Protein AF-A0A1B8Y6E6-F1 (afdb_monomer)

Secondary structure (DSSP, 8-state):
-PPPEEEE---TTSPP---EEEE-SSPEEEEE-BTTB---TTS-EE--TTS-SS-EEEEEETTTTEEEEEE-TT-SS---

Foldseek 3Di:
DDWDWDWDDDDPPDDDDDIATETQPDWAFAFEDDPVDDDDNHHNYDPDPLTHRRAWIWHQDPVVRDIDIGGDPPNPDDDD

Solvent-accessible surface area (backbone atoms only — not comparable to full-atom values): 4929 Å² total; per-residue (Å²): 129,90,73,50,73,47,75,50,73,66,53,97,89,47,83,90,56,79,64,22,57,25,67,28,84,50,76,40,61,30,22,26,47,48,99,92,43,66,63,45,55,63,44,53,33,38,91,44,88,81,47,33,71,69,23,31,38,37,31,55,40,80,90,77,74,41,79,47,75,48,73,37,98,73,42,88,62,86,87,130

Nearest PDB structures (foldseek):
  6ar2-assembly2_B  TM=9.916E-01  e=6.776E-11  Homo sapiens
  6a8w-assembly1_A  TM=7.739E-01  e=2.777E-03  Saccharomyces cerevisiae S288C
  7dco-assembly1_Y  TM=5.474E-01  e=5.272E-01  Saccharomyces cerevisiae S288C
  5z58-assembly1_X  TM=6.740E-01  e=1.601E+00  Homo sapiens
  2jkd-assembly1_A  TM=5.526E-01  e=1.330E+00  Saccharomyces cerevisiae

Structure (mmCIF, N/CA/C/O backbone):
data_AF-A0A1B8Y6E6-F1
#
_entry.id   AF-A0A1B8Y6E6-F1
#
loop_
_atom_site.group_PDB
_atom_site.id
_atom_site.type_symbol
_atom_site.label_atom_id
_atom_site.label_alt_id
_atom_site.label_comp_id
_atom_site.label_asym_id
_atom_site.label_entity_id
_atom_site.label_seq_id
_atom_site.pdbx_PDB_ins_code
_atom_site.Cartn_x
_atom_site.Cartn_y
_atom_site.Cartn_z
_atom_site.occupancy
_atom_site.B_iso_or_equiv
_atom_site.auth_seq_id
_atom_site.auth_comp_id
_atom_site.auth_asym_id
_atom_site.auth_atom_id
_atom_site.pdbx_PDB_model_num
ATOM 1 N N . MET A 1 1 ? -13.061 -1.713 20.053 1.00 61.00 1 MET A N 1
ATOM 2 C CA . MET A 1 1 ? -13.732 -1.058 18.907 1.00 61.00 1 MET A CA 1
ATOM 3 C C . MET A 1 1 ? -13.550 -1.956 17.694 1.00 61.00 1 MET A C 1
ATOM 5 O O . MET A 1 1 ? -12.527 -2.630 17.662 1.00 61.00 1 MET A O 1
ATOM 9 N N . PRO A 1 2 ? -14.513 -2.056 16.762 1.00 73.19 2 PRO A N 1
ATOM 10 C CA . PRO A 1 2 ? -14.296 -2.826 15.540 1.00 73.19 2 PRO A CA 1
ATOM 11 C C . PRO A 1 2 ? -13.118 -2.229 14.756 1.00 73.19 2 PRO A C 1
ATOM 13 O O . PRO A 1 2 ? -13.019 -1.007 14.633 1.00 73.19 2 PRO A O 1
ATOM 16 N N . SER A 1 3 ? -12.221 -3.093 14.283 1.00 84.69 3 SER A N 1
ATOM 17 C CA . SER A 1 3 ? -11.054 -2.703 13.490 1.00 84.69 3 SER A CA 1
ATOM 18 C C . SER A 1 3 ? -11.478 -2.343 12.065 1.00 84.69 3 SER A C 1
ATOM 20 O O . SER A 1 3 ? -12.297 -3.044 11.464 1.00 84.69 3 SER A O 1
ATOM 22 N N . ALA A 1 4 ? -10.940 -1.251 11.522 1.00 94.12 4 ALA A N 1
ATOM 23 C CA . ALA A 1 4 ? -11.156 -0.889 10.125 1.00 94.12 4 ALA A CA 1
ATOM 24 C C . ALA A 1 4 ? -10.279 -1.767 9.218 1.00 94.12 4 ALA A C 1
ATOM 26 O O . ALA A 1 4 ? -9.089 -1.931 9.474 1.00 94.12 4 ALA A O 1
ATOM 27 N N . LEU A 1 5 ? -10.850 -2.311 8.141 1.00 95.81 5 LEU A N 1
ATOM 28 C CA . LEU A 1 5 ? -10.151 -3.192 7.203 1.00 95.81 5 LEU A CA 1
ATOM 29 C C . LEU A 1 5 ? -10.033 -2.532 5.825 1.00 95.81 5 LEU A C 1
ATOM 31 O O . LEU A 1 5 ? -11.041 -2.179 5.215 1.00 95.81 5 LEU A O 1
ATOM 35 N N . ALA A 1 6 ? -8.810 -2.418 5.312 1.00 96.12 6 ALA A N 1
ATOM 36 C CA . ALA A 1 6 ? -8.537 -2.058 3.926 1.00 96.12 6 ALA A CA 1
ATOM 37 C C . ALA A 1 6 ? -8.269 -3.313 3.088 1.00 96.12 6 ALA A C 1
ATOM 39 O O . ALA A 1 6 ? -7.409 -4.128 3.428 1.00 96.12 6 ALA A O 1
ATOM 40 N N . ILE A 1 7 ? -8.981 -3.443 1.966 1.00 96.88 7 ILE A N 1
ATOM 41 C CA . ILE A 1 7 ? -8.792 -4.530 1.003 1.00 96.88 7 ILE A CA 1
ATOM 42 C C . ILE A 1 7 ? -8.134 -3.961 -0.256 1.00 96.88 7 ILE A C 1
ATOM 44 O O . ILE A 1 7 ? -8.732 -3.153 -0.964 1.00 96.88 7 ILE A O 1
ATOM 48 N N . PHE A 1 8 ? -6.905 -4.389 -0.544 1.00 95.88 8 PHE A N 1
ATOM 49 C CA . PHE A 1 8 ? -6.188 -4.012 -1.763 1.00 95.88 8 PHE A CA 1
ATOM 50 C C . PHE A 1 8 ? -6.364 -5.107 -2.809 1.00 95.88 8 PHE A C 1
ATOM 52 O O . PHE A 1 8 ? -5.857 -6.213 -2.627 1.00 95.88 8 PHE A O 1
ATOM 59 N N . THR A 1 9 ? -7.043 -4.789 -3.910 1.00 96.38 9 THR A N 1
ATOM 60 C CA . THR A 1 9 ? -7.295 -5.713 -5.023 1.00 96.38 9 THR A CA 1
ATOM 61 C C . THR A 1 9 ? -6.463 -5.340 -6.246 1.00 96.38 9 THR A C 1
ATOM 63 O O . THR A 1 9 ? -6.330 -4.168 -6.601 1.00 96.38 9 THR A O 1
ATOM 66 N N . CYS A 1 10 ? -5.883 -6.345 -6.901 1.00 94.19 10 CYS A N 1
ATOM 67 C CA . CYS A 1 10 ? -5.128 -6.143 -8.133 1.00 94.19 10 CYS A CA 1
ATOM 68 C C . CYS A 1 10 ? -6.078 -5.820 -9.291 1.00 94.19 10 CYS A C 1
ATOM 70 O O . CYS A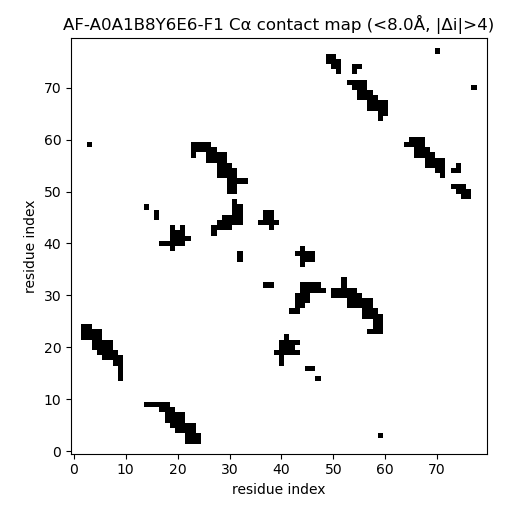 1 10 ? -7.116 -6.461 -9.457 1.00 94.19 10 CYS A O 1
ATOM 72 N N . ARG A 1 11 ? -5.713 -4.835 -10.116 1.00 94.44 11 ARG A N 1
ATOM 73 C CA . ARG A 1 11 ? -6.469 -4.428 -11.307 1.00 94.44 11 ARG A CA 1
ATOM 74 C C . ARG A 1 11 ? -5.812 -4.998 -12.573 1.00 94.44 11 ARG A C 1
ATOM 76 O O . ARG A 1 11 ? -4.612 -5.272 -12.558 1.00 94.44 11 ARG A O 1
ATOM 83 N N . PRO A 1 12 ? -6.544 -5.142 -13.695 1.00 92.81 12 PRO A N 1
ATOM 84 C CA . PRO A 1 12 ? -5.970 -5.659 -14.944 1.00 92.81 12 PRO A CA 1
ATOM 85 C C . PRO A 1 12 ? -4.761 -4.866 -15.472 1.00 92.81 12 PRO A C 1
ATOM 87 O O . PRO A 1 12 ? -3.919 -5.418 -16.168 1.00 92.81 12 PRO A O 1
ATOM 90 N N . ASN A 1 13 ? -4.668 -3.577 -15.139 1.00 90.19 13 ASN A N 1
ATOM 91 C CA . ASN A 1 13 ? -3.605 -2.663 -15.560 1.00 90.19 13 ASN A CA 1
ATOM 92 C C . ASN A 1 13 ? -2.532 -2.407 -14.483 1.00 90.19 13 ASN A C 1
ATOM 94 O O . ASN A 1 13 ? -1.661 -1.563 -14.692 1.00 90.19 13 ASN A O 1
ATOM 98 N N . SER A 1 14 ? -2.579 -3.087 -13.333 1.00 90.25 14 SER A N 1
ATOM 99 C CA . SER A 1 14 ? -1.569 -2.935 -12.278 1.00 90.25 14 SER A CA 1
ATOM 100 C C . SER A 1 14 ? -0.454 -3.974 -12.389 1.00 90.25 14 SER A C 1
ATOM 102 O O . SER A 1 14 ? -0.638 -5.050 -12.958 1.00 90.25 14 SER A O 1
ATOM 104 N N . HIS A 1 15 ? 0.701 -3.691 -11.779 1.00 90.56 15 HIS A N 1
ATOM 105 C CA . HIS A 1 15 ? 1.710 -4.726 -11.554 1.00 90.56 15 HIS A CA 1
ATOM 106 C C . HIS A 1 15 ? 1.107 -5.852 -10.690 1.00 90.56 15 HIS A C 1
ATOM 108 O O . HIS A 1 15 ? 0.496 -5.522 -9.675 1.00 90.56 15 HIS A O 1
ATOM 114 N N . PRO A 1 16 ? 1.251 -7.143 -11.048 1.00 94.38 16 PRO A N 1
ATOM 115 C CA . PRO A 1 16 ? 0.561 -8.223 -10.347 1.00 94.38 16 PRO A CA 1
ATOM 116 C C . PRO A 1 16 ? 0.874 -8.279 -8.848 1.00 94.38 16 PRO A C 1
ATOM 118 O O . PRO A 1 16 ? 2.036 -8.259 -8.439 1.00 94.38 16 PRO A O 1
ATOM 121 N N . PHE A 1 17 ? -0.164 -8.411 -8.022 1.00 95.25 17 PHE A N 1
ATOM 122 C CA . PHE A 1 17 ? -0.036 -8.723 -6.601 1.00 95.25 17 PHE A CA 1
ATOM 123 C C . PHE A 1 17 ? -1.254 -9.518 -6.112 1.00 95.25 17 PHE A C 1
ATOM 125 O O . PHE A 1 17 ? -2.343 -9.418 -6.669 1.00 95.25 17 PHE A O 1
ATOM 132 N N . GLN A 1 18 ? -1.071 -10.329 -5.069 1.00 95.12 18 GLN A N 1
ATOM 133 C CA . GLN A 1 18 ? -2.183 -11.016 -4.405 1.00 95.12 18 GLN A CA 1
ATOM 134 C C . GLN A 1 18 ? -2.993 -10.038 -3.557 1.00 95.12 18 GLN A C 1
ATOM 136 O O . GLN A 1 18 ? -2.400 -9.150 -2.945 1.00 95.12 18 GLN A O 1
ATOM 141 N N . GLU A 1 19 ? -4.308 -10.238 -3.482 1.00 96.56 19 GLU A N 1
ATOM 142 C CA . GLU A 1 19 ? -5.199 -9.441 -2.636 1.00 96.56 19 GLU A CA 1
ATOM 143 C C . GLU A 1 19 ? -4.691 -9.360 -1.187 1.00 96.56 19 GLU A C 1
AT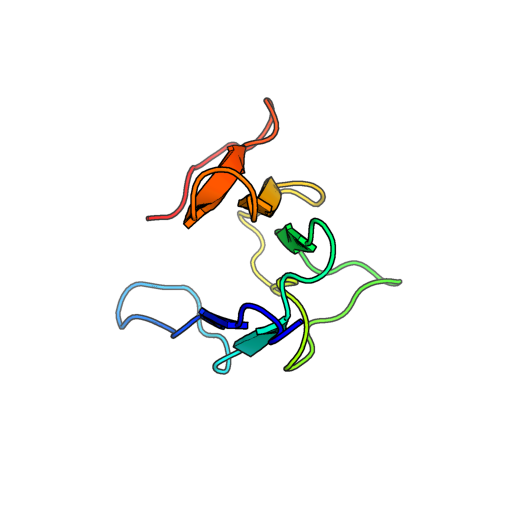OM 145 O O . GLU A 1 19 ? -4.179 -10.339 -0.635 1.00 96.56 19 GLU A O 1
ATOM 150 N N . ARG A 1 20 ? -4.801 -8.173 -0.579 1.00 96.44 20 ARG A N 1
ATOM 151 C CA . ARG A 1 20 ? -4.315 -7.902 0.782 1.00 96.44 20 ARG A CA 1
ATOM 152 C C . ARG A 1 20 ? -5.443 -7.415 1.670 1.00 96.44 20 ARG A C 1
ATOM 154 O O . ARG A 1 20 ? -6.201 -6.543 1.260 1.00 96.44 20 ARG A O 1
ATOM 161 N N . HIS A 1 21 ? -5.501 -7.942 2.886 1.00 96.88 21 HIS A N 1
ATOM 162 C CA . HIS A 1 21 ? -6.460 -7.603 3.936 1.00 96.88 21 HIS A CA 1
ATOM 163 C C . HIS A 1 21 ? -5.693 -6.960 5.084 1.00 96.88 21 HIS A C 1
ATOM 165 O O . HIS A 1 21 ? -5.050 -7.643 5.875 1.00 96.88 21 HIS A O 1
ATOM 171 N N . VAL A 1 22 ? -5.712 -5.635 5.139 1.00 96.81 22 VAL A N 1
ATOM 172 C CA . VAL A 1 22 ? -4.846 -4.846 6.013 1.00 96.81 22 VAL A CA 1
ATOM 173 C C . VAL A 1 22 ? -5.697 -4.121 7.045 1.00 96.81 22 VAL A C 1
ATOM 175 O O . VAL A 1 22 ? -6.476 -3.235 6.697 1.00 96.81 22 VAL A O 1
ATOM 178 N N . TYR A 1 23 ? -5.543 -4.490 8.313 1.00 96.06 23 TYR A N 1
ATOM 179 C CA . TYR A 1 23 ? -6.186 -3.780 9.416 1.00 96.06 23 TYR A CA 1
ATOM 180 C C . TYR A 1 23 ? -5.538 -2.406 9.620 1.00 96.06 23 TYR A C 1
ATOM 182 O O . TYR A 1 23 ? -4.315 -2.274 9.572 1.00 96.06 23 TYR A O 1
ATOM 190 N N . LEU A 1 24 ? -6.368 -1.387 9.829 1.00 95.81 24 LEU A N 1
ATOM 191 C CA . LEU A 1 24 ? -5.983 0.018 9.981 1.00 95.81 24 LEU A CA 1
ATOM 192 C C . LEU A 1 24 ? -6.133 0.495 11.433 1.00 95.81 24 LEU A C 1
ATOM 194 O O . LEU A 1 24 ? -6.545 1.630 11.668 1.00 95.81 24 LEU A O 1
ATOM 198 N N . ASP A 1 25 ? -5.811 -0.371 12.397 1.00 92.69 25 ASP A N 1
ATOM 199 C CA . ASP A 1 25 ? -5.778 -0.013 13.826 1.00 92.69 25 ASP A CA 1
ATOM 200 C C . ASP A 1 25 ? -4.693 1.033 14.124 1.00 92.69 25 ASP A C 1
ATOM 202 O O . ASP A 1 25 ? -4.844 1.882 15.000 1.00 92.69 25 ASP A O 1
ATOM 206 N N . GLU A 1 26 ? -3.610 0.988 13.348 1.00 93.31 26 GLU A N 1
ATOM 207 C CA . GLU A 1 26 ? -2.524 1.959 13.344 1.00 93.31 26 GLU A CA 1
ATOM 208 C C . GLU A 1 26 ? -2.229 2.400 11.902 1.00 93.31 26 GLU A C 1
ATOM 210 O O . GLU A 1 26 ? -2.590 1.698 10.950 1.00 93.31 26 GLU A O 1
ATOM 215 N N . PRO A 1 27 ? -1.556 3.548 11.695 1.00 95.38 27 PRO A N 1
ATOM 216 C CA . PRO A 1 27 ? -1.140 3.959 10.363 1.00 95.38 27 PRO A CA 1
ATOM 217 C C . PRO A 1 27 ? -0.261 2.913 9.675 1.00 95.38 27 PRO A C 1
ATOM 219 O O . PRO A 1 27 ? 0.835 2.585 10.129 1.00 95.38 27 PRO A O 1
ATOM 222 N N .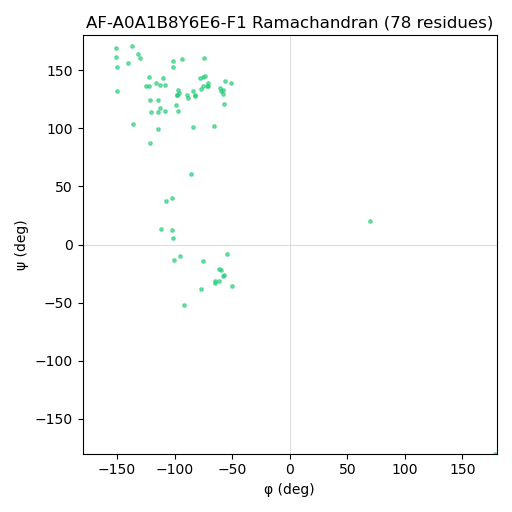 VAL A 1 28 ? -0.720 2.427 8.523 1.00 96.12 28 VAL A N 1
ATOM 223 C CA . VAL A 1 28 ? -0.017 1.422 7.733 1.00 96.12 28 VAL A CA 1
ATOM 224 C C . VAL A 1 28 ? 0.784 2.083 6.629 1.00 96.12 28 VAL A C 1
ATOM 226 O O . VAL A 1 28 ? 0.306 2.919 5.863 1.00 96.12 28 VAL A O 1
ATOM 229 N N . LYS A 1 29 ? 2.038 1.662 6.509 1.00 95.00 29 LYS A N 1
ATOM 230 C CA . LYS A 1 29 ? 2.931 2.113 5.453 1.00 95.00 29 LYS A CA 1
ATOM 231 C C . LYS A 1 29 ? 2.697 1.341 4.157 1.00 95.00 29 LYS A C 1
ATOM 233 O O . LYS A 1 29 ? 2.786 0.114 4.128 1.00 95.00 29 LYS A O 1
ATOM 238 N N . ILE A 1 30 ? 2.523 2.091 3.074 1.00 95.38 30 ILE A N 1
ATOM 239 C CA . ILE A 1 30 ? 2.528 1.599 1.701 1.00 95.38 30 ILE A CA 1
ATOM 240 C C . ILE A 1 30 ? 3.928 1.798 1.116 1.00 95.38 30 ILE A C 1
ATOM 242 O O . ILE A 1 30 ? 4.509 2.888 1.205 1.00 95.38 30 ILE A O 1
ATOM 246 N N . GLY A 1 31 ? 4.503 0.761 0.507 1.00 94.38 31 GLY A N 1
ATOM 247 C CA . GLY A 1 31 ? 5.813 0.902 -0.126 1.00 94.38 31 GLY A CA 1
ATOM 248 C C . GLY A 1 31 ? 6.379 -0.360 -0.757 1.00 94.38 31 GLY A C 1
ATOM 249 O O . GLY A 1 31 ? 5.774 -1.431 -0.744 1.00 94.38 31 GLY A O 1
ATOM 250 N N . ARG A 1 32 ? 7.577 -0.213 -1.327 1.00 94.81 32 ARG A N 1
ATOM 251 C CA . ARG A 1 32 ? 8.300 -1.306 -1.981 1.00 94.81 32 ARG A CA 1
ATOM 252 C C . ARG A 1 32 ? 8.923 -2.281 -0.982 1.00 94.81 32 ARG A C 1
ATOM 254 O O . ARG A 1 32 ? 9.476 -1.858 0.036 1.00 94.81 32 ARG A O 1
ATOM 261 N N . SER A 1 33 ? 8.933 -3.567 -1.333 1.00 94.50 33 SER A N 1
ATOM 262 C CA . SER A 1 33 ? 9.653 -4.598 -0.586 1.00 94.50 33 SER A CA 1
ATOM 263 C C . SER A 1 33 ? 11.144 -4.276 -0.428 1.00 94.50 33 SER A C 1
ATOM 265 O O . SER A 1 33 ? 11.814 -3.773 -1.333 1.00 94.50 33 SER A O 1
ATOM 267 N N . VAL A 1 34 ? 11.663 -4.582 0.761 1.00 91.38 34 VAL A N 1
ATOM 268 C CA . VAL A 1 34 ? 13.083 -4.528 1.128 1.00 91.38 34 VAL A CA 1
ATOM 269 C C . VAL A 1 34 ? 13.444 -5.777 1.935 1.00 91.38 34 VAL A C 1
ATOM 271 O O . VAL A 1 34 ? 12.560 -6.516 2.359 1.00 91.38 34 VAL A O 1
ATOM 274 N N . ALA A 1 35 ? 14.733 -6.013 2.202 1.00 87.75 35 ALA A N 1
ATOM 275 C CA . ALA A 1 35 ? 15.198 -7.218 2.903 1.00 87.75 35 ALA A CA 1
ATOM 276 C C . ALA A 1 35 ? 14.451 -7.511 4.222 1.00 87.75 35 ALA A C 1
ATOM 278 O O . ALA A 1 35 ? 14.191 -8.668 4.527 1.00 87.75 35 ALA A O 1
ATOM 279 N N . ARG A 1 36 ? 14.066 -6.464 4.966 1.00 87.50 36 ARG A N 1
ATOM 280 C CA . ARG A 1 36 ? 13.367 -6.570 6.260 1.00 87.50 36 ARG A CA 1
ATOM 281 C C . ARG A 1 36 ? 11.838 -6.476 6.175 1.00 87.50 36 ARG A C 1
ATOM 283 O O . ARG A 1 36 ? 11.174 -6.717 7.173 1.00 87.50 36 ARG A O 1
ATOM 290 N N . CYS A 1 37 ? 11.276 -6.121 5.018 1.00 87.69 37 CYS A N 1
ATOM 291 C CA . CYS A 1 37 ? 9.831 -5.969 4.830 1.00 87.69 37 CYS A CA 1
ATOM 292 C C . CYS A 1 37 ? 9.422 -6.609 3.501 1.00 87.69 37 CYS A C 1
ATOM 294 O O . CYS A 1 37 ? 9.668 -6.063 2.418 1.00 87.69 37 CYS A O 1
ATOM 296 N N . ARG A 1 38 ? 8.824 -7.797 3.592 1.00 94.75 38 ARG A N 1
ATOM 297 C CA . ARG A 1 38 ? 8.338 -8.577 2.449 1.00 94.75 38 ARG A CA 1
ATOM 298 C C . ARG A 1 38 ? 6.819 -8.428 2.295 1.00 94.75 38 ARG A C 1
ATOM 300 O O . ARG A 1 38 ? 6.147 -8.167 3.294 1.00 94.75 38 ARG A O 1
ATOM 307 N N . PRO A 1 39 ? 6.274 -8.580 1.075 1.00 95.75 39 PRO A N 1
ATOM 308 C CA . PRO A 1 39 ? 4.831 -8.603 0.867 1.00 95.75 39 PRO A CA 1
ATOM 309 C C . PRO A 1 39 ? 4.181 -9.720 1.686 1.00 95.75 39 PRO A C 1
ATOM 311 O O . PRO A 1 39 ? 4.620 -10.866 1.617 1.00 95.75 39 PRO A O 1
ATOM 314 N N . ALA A 1 40 ? 3.133 -9.397 2.436 1.00 95.25 40 ALA A N 1
ATOM 315 C CA . ALA A 1 40 ? 2.356 -10.352 3.226 1.00 95.25 40 ALA A CA 1
ATOM 316 C C . ALA A 1 40 ? 0.869 -10.003 3.140 1.00 95.25 40 ALA A C 1
ATOM 318 O O . ALA A 1 40 ? 0.524 -8.879 2.797 1.00 95.25 40 ALA A O 1
ATOM 319 N N . GLN A 1 41 ? -0.028 -10.966 3.368 1.00 94.56 41 GLN A N 1
ATOM 320 C CA . GLN A 1 41 ? -1.477 -10.767 3.184 1.00 94.56 41 GLN A CA 1
ATOM 321 C C . GLN A 1 41 ? -2.034 -9.620 4.043 1.00 94.56 41 GLN A C 1
ATOM 323 O O . GLN A 1 41 ? -2.995 -8.976 3.644 1.00 94.56 41 GLN A O 1
ATOM 328 N N . ASN A 1 42 ? -1.387 -9.337 5.172 1.00 95.25 42 ASN A N 1
ATOM 329 C CA . ASN A 1 42 ? -1.784 -8.346 6.164 1.00 95.25 42 ASN A CA 1
ATOM 330 C C . ASN A 1 42 ? -0.990 -7.031 6.111 1.00 95.25 42 ASN A C 1
ATOM 332 O O . ASN A 1 42 ? -1.062 -6.243 7.050 1.00 95.25 42 ASN A O 1
ATOM 336 N N . ASN A 1 43 ? -0.208 -6.783 5.055 1.00 95.56 43 ASN A N 1
ATOM 337 C CA . ASN A 1 43 ? 0.531 -5.532 4.908 1.00 95.56 43 ASN A CA 1
ATOM 338 C C . ASN A 1 43 ? 0.357 -4.909 3.520 1.00 95.56 43 ASN A C 1
ATOM 340 O O . ASN A 1 43 ? -0.061 -5.560 2.565 1.00 95.56 43 ASN A O 1
ATOM 344 N N . ALA A 1 44 ? 0.721 -3.631 3.414 1.00 96.44 44 ALA A N 1
ATOM 345 C CA . ALA A 1 44 ? 0.716 -2.888 2.158 1.00 96.44 44 ALA A CA 1
ATOM 346 C C . ALA A 1 44 ? 2.134 -2.752 1.563 1.00 96.44 44 ALA A C 1
ATOM 348 O O . ALA A 1 44 ? 2.537 -1.696 1.069 1.00 96.44 44 ALA A O 1
ATOM 349 N N . THR A 1 45 ? 2.932 -3.823 1.645 1.00 96.06 45 THR A N 1
ATOM 350 C CA . THR A 1 45 ? 4.251 -3.891 1.002 1.00 96.06 45 THR A CA 1
ATOM 351 C C . THR A 1 45 ? 4.152 -4.633 -0.327 1.00 96.06 45 THR A C 1
ATOM 353 O O . THR A 1 45 ? 3.672 -5.761 -0.376 1.00 96.06 45 THR A O 1
ATOM 356 N N . PHE A 1 46 ? 4.664 -4.036 -1.402 1.00 95.31 46 PHE A N 1
ATOM 357 C CA . PHE A 1 46 ? 4.552 -4.575 -2.761 1.00 95.31 46 PHE A CA 1
ATOM 358 C C . PHE A 1 46 ? 5.929 -4.788 -3.396 1.00 95.31 46 PHE A C 1
ATOM 360 O O . PHE A 1 46 ? 6.845 -3.987 -3.200 1.00 95.31 46 PHE A O 1
ATOM 367 N N . ASP A 1 47 ? 6.089 -5.838 -4.201 1.00 94.06 47 ASP A N 1
ATOM 368 C CA . ASP A 1 47 ? 7.307 -6.051 -4.995 1.00 94.06 47 ASP A CA 1
ATOM 369 C C . ASP A 1 47 ? 7.229 -5.305 -6.336 1.00 9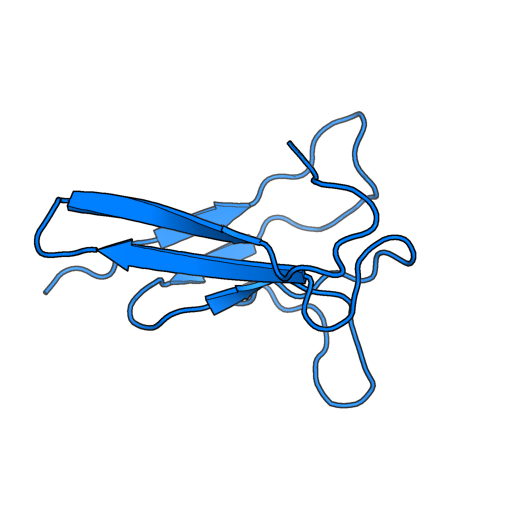4.06 47 ASP A C 1
ATOM 371 O O . ASP A 1 47 ? 7.217 -5.889 -7.410 1.00 94.06 47 ASP A O 1
ATOM 375 N N . CYS A 1 48 ? 7.093 -3.979 -6.272 1.00 91.81 48 CYS A N 1
ATOM 376 C CA . CYS A 1 48 ? 6.899 -3.131 -7.444 1.00 91.81 48 CYS A CA 1
ATOM 377 C C . CYS A 1 48 ? 8.029 -2.098 -7.542 1.00 91.81 48 CYS A C 1
ATOM 379 O O . CYS A 1 48 ? 8.167 -1.227 -6.679 1.00 91.81 48 CYS A O 1
ATOM 381 N N . LYS A 1 49 ? 8.870 -2.188 -8.584 1.00 89.88 49 LYS A N 1
ATOM 382 C CA . LYS A 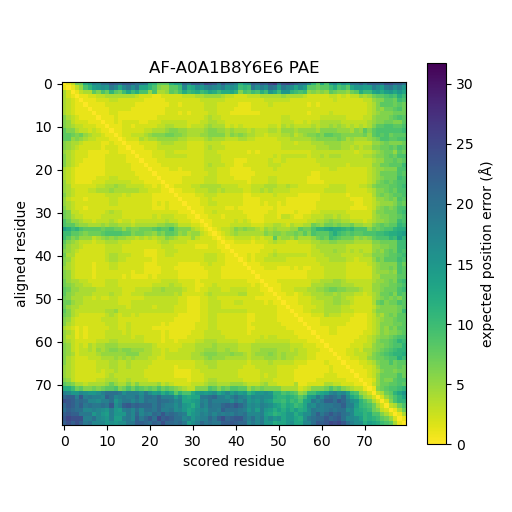1 49 ? 10.111 -1.390 -8.697 1.00 89.88 49 LYS A CA 1
ATOM 383 C C . LYS A 1 49 ? 9.883 0.122 -8.744 1.00 89.88 49 LYS A C 1
ATOM 385 O O . LYS A 1 49 ? 10.728 0.856 -8.234 1.00 89.88 49 LYS A O 1
ATOM 390 N N . VAL A 1 50 ? 8.760 0.554 -9.312 1.00 89.88 50 VAL A N 1
ATOM 391 C CA . VAL A 1 50 ? 8.368 1.966 -9.458 1.00 89.88 50 VAL A CA 1
ATOM 392 C C . VAL A 1 50 ? 7.882 2.600 -8.149 1.00 89.88 50 VAL A C 1
ATOM 394 O O . VAL A 1 50 ? 7.828 3.822 -8.050 1.00 89.88 50 VAL A O 1
ATOM 397 N N . LEU A 1 51 ? 7.587 1.799 -7.117 1.00 89.62 51 LEU A N 1
ATOM 398 C CA . LEU A 1 51 ? 7.286 2.320 -5.788 1.00 89.62 51 LEU A CA 1
ATOM 399 C C . LEU A 1 51 ? 8.562 2.735 -5.054 1.00 89.62 51 LEU A C 1
ATOM 401 O O . LEU A 1 51 ? 9.600 2.061 -5.084 1.00 89.62 51 LEU A O 1
ATOM 405 N N . SER A 1 52 ? 8.453 3.824 -4.299 1.00 91.25 52 SER A N 1
ATOM 406 C CA . SER A 1 52 ? 9.454 4.188 -3.304 1.00 91.25 52 SER A CA 1
ATOM 407 C C . SER A 1 52 ? 9.346 3.277 -2.070 1.00 91.25 52 SER A C 1
ATOM 409 O O . SER A 1 52 ? 8.334 2.623 -1.809 1.00 91.25 52 SER A O 1
ATOM 411 N N . ARG A 1 53 ? 10.421 3.215 -1.274 1.00 91.19 53 ARG A N 1
ATOM 412 C CA . ARG A 1 53 ? 10.447 2.423 -0.027 1.00 91.19 53 ARG A CA 1
ATOM 413 C C . ARG A 1 53 ? 9.459 2.947 1.020 1.00 91.19 53 ARG A C 1
ATOM 415 O O . ARG A 1 53 ? 8.928 2.153 1.786 1.00 91.19 53 ARG A O 1
ATOM 422 N N . ASN A 1 54 ? 9.246 4.262 1.048 1.00 90.75 54 ASN A N 1
ATOM 423 C CA . ASN A 1 54 ? 8.264 4.970 1.870 1.00 90.75 54 ASN A CA 1
ATOM 424 C C . ASN A 1 54 ? 7.360 5.727 0.898 1.00 90.75 54 ASN A C 1
ATOM 426 O O . ASN A 1 54 ? 7.705 6.837 0.501 1.00 90.75 54 ASN A O 1
ATOM 430 N N . HIS A 1 55 ? 6.302 5.082 0.414 1.00 92.25 55 HIS A N 1
ATOM 431 C CA . HIS A 1 55 ? 5.501 5.627 -0.677 1.00 92.25 55 HIS A CA 1
ATOM 432 C C . HIS A 1 55 ? 4.340 6.460 -0.168 1.00 92.25 55 HIS A C 1
ATOM 434 O O . HIS A 1 55 ? 4.199 7.624 -0.536 1.00 92.25 55 HIS A O 1
ATOM 440 N N . ALA A 1 56 ? 3.566 5.874 0.736 1.00 94.56 56 ALA A N 1
ATOM 441 C CA . ALA A 1 56 ? 2.476 6.548 1.405 1.00 94.56 56 ALA A CA 1
ATOM 442 C C . ALA A 1 56 ? 2.247 5.951 2.797 1.00 94.56 56 ALA A C 1
ATOM 444 O O . ALA A 1 56 ? 2.792 4.899 3.146 1.00 94.56 56 ALA A O 1
ATOM 445 N N . LEU A 1 57 ? 1.425 6.634 3.579 1.00 95.19 57 LEU A N 1
ATOM 446 C CA . LEU A 1 57 ? 0.798 6.131 4.793 1.00 95.19 57 LEU A CA 1
ATOM 447 C C . LEU A 1 57 ? -0.711 6.115 4.577 1.00 95.19 57 LEU A C 1
ATOM 449 O O . LEU A 1 57 ? -1.253 7.057 4.004 1.00 95.19 57 LEU A O 1
ATOM 453 N N . VAL A 1 58 ? -1.378 5.065 5.040 1.00 95.69 58 VAL A N 1
ATOM 454 C CA . VAL A 1 58 ? -2.836 4.951 5.052 1.00 95.69 58 VAL A CA 1
ATOM 455 C C . VAL A 1 58 ? -3.307 4.664 6.468 1.00 95.69 58 VAL A C 1
ATOM 457 O O . VAL A 1 58 ? -2.706 3.855 7.170 1.00 95.69 58 VAL A O 1
ATOM 460 N N . TRP A 1 59 ? -4.364 5.334 6.909 1.00 95.94 59 TRP A N 1
ATOM 461 C CA . TRP A 1 59 ? -4.980 5.073 8.208 1.00 95.94 59 TRP A CA 1
ATOM 462 C C . TRP A 1 59 ? -6.468 5.395 8.178 1.00 95.94 59 TRP A C 1
ATOM 464 O O . TRP A 1 59 ? -6.945 6.130 7.310 1.00 95.94 59 TRP A O 1
ATOM 474 N N . PHE A 1 60 ? -7.197 4.843 9.141 1.00 96.06 60 PHE A N 1
ATOM 475 C CA . PHE A 1 60 ? -8.586 5.192 9.380 1.00 96.06 60 PHE A CA 1
ATOM 476 C C . PHE A 1 60 ? -8.665 6.189 10.537 1.00 96.06 60 PHE A C 1
ATOM 478 O O . PHE A 1 60 ? -8.221 5.914 11.650 1.00 96.06 60 PHE A O 1
ATOM 485 N N . ASP A 1 61 ? -9.205 7.375 10.280 1.00 94.94 61 ASP A N 1
ATOM 486 C CA . ASP A 1 61 ? -9.470 8.351 11.327 1.00 94.94 61 ASP A CA 1
ATOM 487 C C . ASP A 1 61 ? -10.821 8.047 11.982 1.00 94.94 61 ASP A C 1
ATOM 489 O O . ASP A 1 61 ? -11.882 8.403 11.468 1.00 94.94 61 ASP A O 1
ATOM 493 N N . HIS A 1 62 ? -10.773 7.417 13.155 1.00 90.56 62 HIS A N 1
ATOM 494 C CA . HIS A 1 62 ? -11.957 7.065 13.937 1.00 90.56 62 HIS A CA 1
ATOM 495 C C . HIS A 1 62 ? -12.798 8.271 14.381 1.00 90.56 62 HIS A C 1
ATOM 497 O O . HIS A 1 62 ? -13.978 8.096 14.675 1.00 90.56 62 HIS A O 1
ATOM 503 N N . LYS A 1 63 ? -12.233 9.487 14.435 1.00 92.12 63 LYS A N 1
ATOM 504 C CA . LYS A 1 63 ? -12.992 10.690 14.812 1.00 92.12 63 LYS A CA 1
ATOM 505 C C . LYS A 1 63 ? -13.867 11.175 13.665 1.00 92.12 63 LYS A C 1
ATOM 507 O O . LYS A 1 63 ? -14.978 11.640 13.897 1.00 92.12 63 LYS A O 1
ATOM 512 N N . THR A 1 64 ? -13.356 11.091 12.438 1.00 94.31 64 THR A N 1
ATOM 513 C CA . THR A 1 64 ? -14.052 11.584 11.240 1.00 94.31 64 THR A CA 1
ATOM 514 C C . THR A 1 64 ? -14.735 10.478 10.437 1.00 94.31 64 THR A C 1
ATOM 516 O O . THR A 1 64 ? -15.546 10.785 9.566 1.00 94.31 64 THR A O 1
ATOM 519 N N . GLY A 1 65 ? -14.427 9.208 10.716 1.00 92.56 65 GLY A N 1
ATOM 520 C CA . GLY A 1 65 ? -14.914 8.051 9.966 1.00 92.56 65 GLY A CA 1
ATOM 521 C C . GLY A 1 65 ? -14.322 7.944 8.557 1.00 92.56 65 GLY A C 1
ATOM 522 O O . GLY A 1 65 ? -14.924 7.316 7.688 1.00 92.56 65 GLY A O 1
ATOM 523 N N . LYS A 1 66 ? -13.180 8.595 8.298 1.00 94.50 66 LYS A N 1
ATOM 524 C CA . LYS A 1 66 ? -12.574 8.697 6.963 1.00 94.50 66 LYS A CA 1
ATOM 525 C C . LYS A 1 66 ? -11.290 7.885 6.871 1.00 94.50 66 LYS A C 1
ATOM 527 O O . LYS A 1 66 ? -10.486 7.866 7.797 1.00 94.50 66 LYS A O 1
ATOM 532 N N . VAL A 1 67 ? -11.065 7.276 5.710 1.00 94.56 67 VAL A N 1
ATOM 533 C CA . VAL A 1 67 ? -9.749 6.742 5.340 1.00 94.56 67 VAL A CA 1
ATOM 534 C C . VAL A 1 67 ? -8.911 7.888 4.791 1.00 94.56 67 VAL A C 1
ATOM 536 O O . VAL A 1 67 ? -9.349 8.601 3.887 1.00 94.56 67 VAL A O 1
ATOM 539 N N . ILE A 1 68 ? -7.711 8.064 5.332 1.00 95.50 68 ILE A N 1
ATOM 540 C CA . ILE A 1 68 ? -6.764 9.088 4.901 1.00 95.50 68 ILE A CA 1
ATOM 541 C C . ILE A 1 68 ? -5.557 8.403 4.270 1.00 95.50 68 ILE A C 1
ATOM 543 O O . ILE A 1 68 ? -5.057 7.406 4.790 1.00 95.50 68 ILE A O 1
ATOM 547 N N . ILE A 1 69 ? -5.086 8.954 3.151 1.00 94.94 69 ILE A N 1
ATOM 548 C CA . ILE A 1 69 ? -3.847 8.544 2.492 1.00 94.94 69 ILE A CA 1
ATOM 549 C C . ILE A 1 69 ? -2.935 9.765 2.411 1.00 94.94 69 ILE A C 1
ATOM 551 O O . ILE A 1 69 ? -3.315 10.798 1.863 1.00 94.94 69 ILE A O 1
ATOM 555 N N . PHE A 1 70 ? -1.726 9.636 2.947 1.00 93.31 70 PHE A N 1
ATOM 556 C CA . PHE A 1 70 ? -0.687 10.655 2.891 1.00 93.31 70 PHE A CA 1
ATOM 557 C C . PHE A 1 70 ? 0.473 10.169 2.029 1.00 93.31 70 PHE A C 1
ATOM 559 O O . PHE A 1 70 ? 1.128 9.179 2.357 1.00 93.31 70 PHE A O 1
ATOM 566 N N . TRP A 1 71 ? 0.741 10.872 0.933 1.00 87.44 71 TRP A N 1
ATOM 567 C CA . TRP A 1 71 ? 1.834 10.561 0.017 1.00 87.44 71 TRP A CA 1
ATOM 568 C C . TRP A 1 71 ? 3.135 11.176 0.522 1.00 87.44 71 TRP A C 1
ATOM 570 O O . TRP A 1 71 ? 3.182 12.357 0.855 1.00 87.44 71 TRP A O 1
ATOM 580 N N . ALA A 1 72 ? 4.210 10.391 0.558 1.00 84.56 72 ALA A N 1
ATOM 581 C CA . ALA A 1 72 ? 5.520 10.944 0.869 1.00 84.56 72 ALA A CA 1
ATOM 582 C C . ALA A 1 72 ? 6.009 11.804 -0.310 1.00 84.56 72 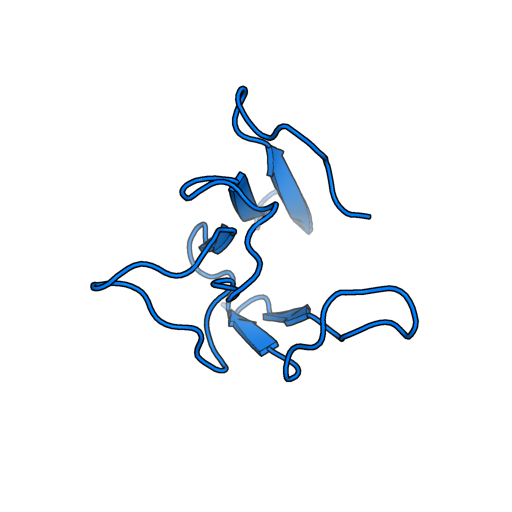ALA A C 1
ATOM 584 O O . ALA A 1 72 ? 5.911 11.380 -1.460 1.00 84.56 72 ALA A O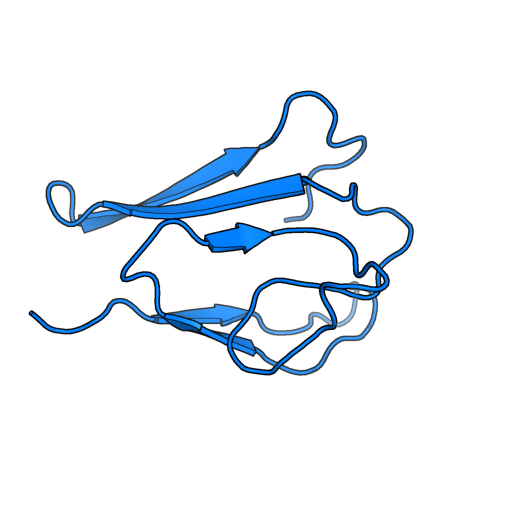 1
ATOM 585 N N . GLU A 1 73 ? 6.619 12.959 -0.026 1.00 63.19 73 GLU A N 1
ATOM 586 C CA . GLU A 1 73 ? 7.067 13.987 -0.994 1.00 63.19 73 GLU A CA 1
ATOM 587 C C . GLU A 1 73 ? 7.996 13.487 -2.126 1.00 63.19 73 GLU A C 1
ATOM 589 O O . GLU A 1 73 ? 8.299 14.220 -3.060 1.00 63.19 73 GLU A O 1
ATOM 594 N N . ARG A 1 74 ? 8.466 12.233 -2.068 1.00 60.50 74 ARG A N 1
ATOM 595 C CA . ARG A 1 74 ? 9.322 11.594 -3.085 1.00 60.50 74 ARG A CA 1
ATOM 596 C C . ARG A 1 74 ? 8.649 10.455 -3.854 1.00 60.50 74 ARG A C 1
ATOM 598 O O . ARG A 1 74 ? 9.347 9.659 -4.488 1.00 60.50 74 ARG A O 1
ATOM 605 N N . ALA A 1 75 ? 7.330 10.301 -3.776 1.00 57.50 75 ALA A N 1
ATOM 606 C CA . ALA A 1 75 ? 6.622 9.369 -4.643 1.00 57.50 75 ALA A CA 1
ATOM 607 C C . ALA A 1 75 ? 6.746 9.868 -6.092 1.00 57.50 75 ALA A C 1
ATOM 609 O O . ALA A 1 75 ? 6.078 10.815 -6.482 1.00 57.50 75 ALA A O 1
ATOM 610 N N . GLN A 1 76 ? 7.631 9.254 -6.887 1.00 53.00 76 GLN A N 1
ATOM 611 C CA . GLN A 1 76 ? 7.825 9.636 -8.293 1.00 53.00 76 GLN A CA 1
ATOM 612 C C . GLN A 1 76 ? 6.536 9.496 -9.123 1.00 53.00 76 GLN A C 1
ATOM 614 O O . GLN A 1 76 ? 6.418 10.137 -10.160 1.00 53.00 76 GLN A O 1
ATOM 619 N N . TYR A 1 77 ? 5.586 8.674 -8.660 1.00 54.59 77 TYR A N 1
ATOM 620 C CA . TYR A 1 77 ? 4.302 8.404 -9.300 1.00 54.59 77 TYR A CA 1
ATOM 621 C C . TYR A 1 77 ? 3.261 8.072 -8.229 1.00 54.59 77 TYR A C 1
ATOM 623 O O . TYR A 1 77 ? 3.534 7.256 -7.355 1.00 54.59 77 TYR A O 1
ATOM 631 N N . THR A 1 78 ? 2.082 8.680 -8.285 1.00 54.59 78 THR A N 1
ATOM 632 C CA . THR A 1 78 ? 0.930 8.331 -7.440 1.00 54.59 78 THR A CA 1
ATOM 633 C C . THR A 1 78 ? 0.132 7.229 -8.140 1.00 54.59 78 THR A C 1
ATOM 635 O O . THR A 1 78 ? -0.236 7.400 -9.301 1.00 54.59 78 THR A O 1
ATOM 638 N N . PHE A 1 79 ? -0.129 6.098 -7.478 1.00 55.12 79 PHE A N 1
ATOM 639 C CA . PHE A 1 79 ? -1.001 5.050 -8.029 1.00 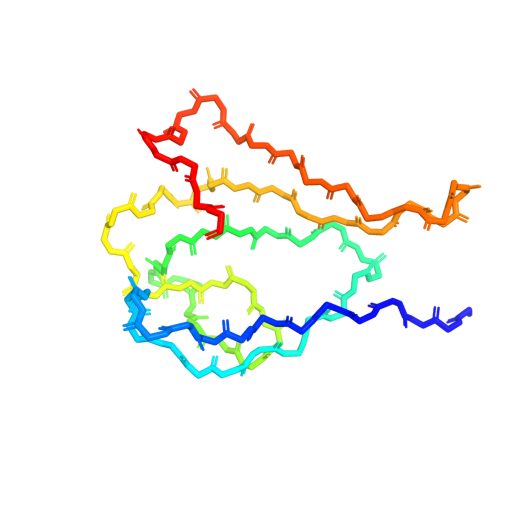55.12 79 PHE A CA 1
ATOM 640 C C . PHE A 1 79 ? -2.453 5.316 -7.620 1.00 55.12 79 PHE A C 1
ATOM 642 O O . PHE A 1 79 ? -2.726 5.541 -6.442 1.00 55.12 79 PHE A O 1
ATOM 649 N N . THR A 1 80 ? -3.354 5.311 -8.605 1.00 47.09 80 THR A N 1
ATOM 650 C CA . THR A 1 80 ? -4.816 5.291 -8.412 1.00 47.09 80 THR A CA 1
ATOM 651 C C . THR A 1 80 ? -5.347 3.895 -8.676 1.00 47.09 80 THR A C 1
ATOM 653 O O . THR A 1 80 ? -4.735 3.189 -9.513 1.00 47.09 80 THR A O 1
#

Mean predicted aligned error: 4.79 Å

InterPro domains:
  IPR000253 Forkhead-associated (FHA) domain [PS50006] (28-69)
  IPR008984 SMAD/FHA domain superfamily [SSF49879] (5-67)
  IPR051176 Centrosomal and Immune Signaling Modulators [PTHR15715] (25-69)

Organism: Xenopus tropicalis (NCBI:txid8364)

pLDDT: mean 89.1, std 12.3, range [47.09, 96.88]

Radius of gyration: 12.62 Å; Cα contacts (8 Å, |Δi|>4): 154; chains: 1; bounding box: 30×25×34 Å

Sequence (80 aa):
MPSALAIFTCRPNSHPFQERHVYLDEPVKIGRSVARCRPAQNNATFDCKVLSRNHALVWFDHKTGKVIIFWAERAQYTFT

=== Feature glossary ===
Legend for the data blocks above and below:

— What the protein is —

The amino-acid sequence is the protein's primary structure: the linear order of residues from the N-terminus to the C-terminus, written in one-letter code. Everything else here — the 3D coordinates, the secondary structure, the domain annotations — is ultimately a consequence of this string.

Functional annotations link the protein to curated databases. InterPro entries identify conserved domains and families by matching the sequence against member-database signatures (Pfam, PROSITE, CDD, …). Gene Ontology (GO) terms describe molecular function, biological process, and cellular component in a controlled vocabulary. CATH places the structure in a hierarchical fold classification (Class/Architecture/Topology/Homologous-superfamily). The organism is the source species.

— Where its atoms are —

Atomic coordinates in PDBx/mmCIF format — the same representation the Protein Data Bank distributes. Each line of the _atom_site loop places one backbone atom in Cartesian space (units: ångströms, origin: arbitrary).

The six renders are orthographic views along the three Cartesian axes in both directions. Representation (cartoon, sticks, or surface) and color scheme (sequence-rainbow or by-chain) vary across proteins so the training set covers all the common visualization conventions.

— Local backbone conformation —

Eight-state secondary structure (DSSP): H is the canonical α-helix, G the tighter 3₁₀-helix, I the wider π-helix; E/B are β-structure, T and S are turns and bends, and '-' is everything else. DSSP derives these from the pattern of main-chain N–H···O=C hydrogen bonds, not from the sequence.

Three-state secondary structure (P-SEA) collapses the eight DSSP classes into helix (a), strand (b), and coil (c). P-SEA assigns these from Cα geometry alone — distances and angles — without requiring backbone oxygens, so it works on any Cα trace.

φ (phi) and ψ (psi) are the two rotatable backbone dihedrals per residue: φ is the C(i-1)–N–Cα–C torsion, ψ is the N–Cα–C–N(i+1) torsion, both in degrees on (−180°, 180°]. α-helical residues cluster near (−60°, −45°); β-strand residues near (−120°, +130°). A Ramachandran plot is simply a scatter of (φ, ψ) for every residue.

— Global shape and packing —

The geometric summary reports three shape descriptors. Rg (radius of gyration) measures how spread out the Cα atoms are about their centre of mass; compact globular proteins have small Rg, elongated or unfolded ones large. Cα contacts (<8 Å, |i−j|>4) count long-range residue pairs in spatial proximity — high for tightly packed folds, near zero for rods or random coil. The bounding-box extents give the protein's footprint along x, y, z in Å.

SASA measures how much of the protein is reachable by solvent. It is computed by rolling a water-sized probe over the atomic surface and summing the exposed area (Å²). Per-residue SASA distinguishes core (buried, low SASA) from surface (exposed, high SASA) residues; total SASA is a whole-molecule size measure.

Plot images: a contact map (which residues are close in 3D, as an N×N binary image), a Ramachandran scatter (backbone torsion angles, revealing secondary-structure composition at a glance), and — for AlphaFold structures — a PAE heatmap (pairwise prediction confidence).

— Structural neighborhood —

A 3Di character summarizes, for each residue, the relative orientation of the Cα frame of its nearest spatial neighbor. Because it encodes fold topology rather than chemistry, 3Di alignments detect remote structural similarity that sequence alignment misses.

The Foldseek neighbor list gives the closest experimentally determined structures in the PDB, ranked by structural alignment. TM-score near 1 means near-identical fold; near 0.3 means only rough topology match. This is how one finds what a novel AlphaFold prediction most resembles in the solved-structure universe.

— Confidence and disorder —

For AlphaFold models, the B-factor field carries pLDDT — the model's own estimate of local accuracy on a 0–100 scale. Regions with pLDDT<50 should be treated as essentially unmodeled; they often correspond to intrinsically disordered segments.

Crystallographic B-factors measure how much each atom's electron density is smeared out, in Å². They rise in mobile loops and surface residues and fall in the buried interior. In AlphaFold models this column is repurposed to hold pLDDT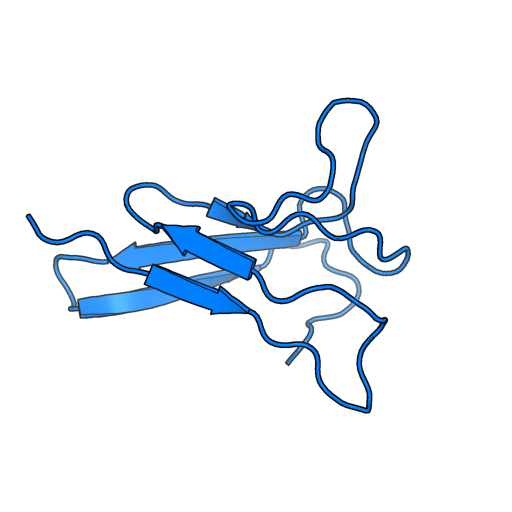 instead.

Predicted Aligned Error (PAE) is an AlphaFold confidence matrix: entry (i, j) is the expected error in the position of residue j, in ångströms, when the prediction is superimposed on the true structure at residue i. Low PAE within a block of residues means that block is internally rigid and well-predicted; high PAE between two blocks means their relative placement is uncertain even if each block individually is confident.